Protein AF-A0A2N0D9D1-F1 (afdb_monomer)

Mean predicted aligned error: 8.54 Å

Foldseek 3Di:
DDDDPVRADAEEDEAEDEPPDDQVVVVVVVCVCCCPVPVHNHYHYHYHYPVPPPPPPPPDD

pLDDT: mean 81.19, std 15.4, range [45.78, 96.25]

Radius of gyration: 13.94 Å; Cα contacts (8 Å, |Δi|>4): 66; chains: 1; bounding box: 34×11×38 Å

Organism: Rhizobium sullae (NCBI:txid50338)

Nearest PDB structures (foldseek):
  8xn1-assembly1_B  TM=7.717E-01  e=6.787E-02  Homo sapiens
  1wwj-assembly1_B  TM=3.664E-01  e=9.952E-01  Synechocystis sp.
  3k02-assembly1_A  TM=4.662E-01  e=3.437E+00  Streptomyces glaucescens
  6dtq-assembly4_D  TM=4.717E-01  e=3.682E+00  Thermotoga maritima MSB8

Structure (mmCIF, N/CA/C/O backbone):
data_AF-A0A2N0D9D1-F1
#
_entry.id   AF-A0A2N0D9D1-F1
#
loop_
_atom_site.group_PDB
_atom_site.id
_atom_site.type_symbol
_atom_site.label_atom_id
_atom_site.label_alt_id
_atom_site.label_comp_id
_atom_site.label_asym_id
_atom_site.label_entity_id
_atom_site.label_seq_id
_atom_site.pdbx_PDB_ins_code
_atom_site.Cartn_x
_atom_site.Cartn_y
_atom_site.Cartn_z
_atom_site.occupancy
_atom_site.B_iso_or_equiv
_atom_site.auth_seq_id
_atom_site.auth_comp_id
_atom_site.auth_asym_id
_atom_site.auth_atom_id
_atom_site.pdbx_PDB_model_num
ATOM 1 N N . MET A 1 1 ? 1.685 -2.146 12.504 1.00 74.06 1 MET A N 1
ATOM 2 C CA . MET A 1 1 ? 0.247 -1.971 12.795 1.00 74.06 1 MET A CA 1
ATOM 3 C C . MET A 1 1 ? 0.106 -1.714 14.281 1.00 74.06 1 MET A C 1
ATOM 5 O O . MET A 1 1 ? 0.760 -2.411 15.048 1.00 74.06 1 MET A O 1
ATOM 9 N N . TRP A 1 2 ? -0.683 -0.723 14.678 1.00 75.06 2 TRP A N 1
ATOM 10 C CA . TRP A 1 2 ? -0.976 -0.434 16.084 1.00 75.06 2 TRP A CA 1
ATOM 11 C C . TRP A 1 2 ? -2.415 0.072 16.226 1.00 75.06 2 TRP A C 1
ATOM 13 O O . TRP A 1 2 ? -2.993 0.560 15.255 1.00 75.06 2 TRP A O 1
ATOM 23 N N . SER A 1 3 ? -2.982 -0.062 17.424 1.00 77.38 3 SER A N 1
ATOM 24 C CA . SER A 1 3 ? -4.348 0.357 17.759 1.00 77.38 3 SER A CA 1
ATOM 25 C C . SER A 1 3 ? -4.314 1.330 18.931 1.00 77.38 3 SER A C 1
ATOM 27 O O . SER A 1 3 ? -3.550 1.122 19.874 1.00 77.38 3 SER A O 1
ATOM 29 N N . THR A 1 4 ? -5.144 2.371 18.885 1.00 72.56 4 THR A N 1
ATOM 30 C CA . THR A 1 4 ? -5.422 3.237 20.045 1.00 72.56 4 THR A CA 1
ATOM 31 C C . THR A 1 4 ? -6.731 2.820 20.723 1.00 72.56 4 THR A C 1
ATOM 33 O O . THR A 1 4 ? -7.500 2.036 20.168 1.00 72.56 4 THR A O 1
ATOM 36 N N . SER A 1 5 ? -7.003 3.336 21.922 1.00 72.81 5 SER A N 1
ATOM 37 C CA . SER A 1 5 ? -8.173 2.993 22.751 1.00 72.81 5 SER A CA 1
ATOM 38 C C . SER A 1 5 ? -9.534 3.328 22.115 1.00 72.81 5 SER A C 1
ATOM 40 O O . SER A 1 5 ? -10.560 2.899 22.630 1.00 72.81 5 S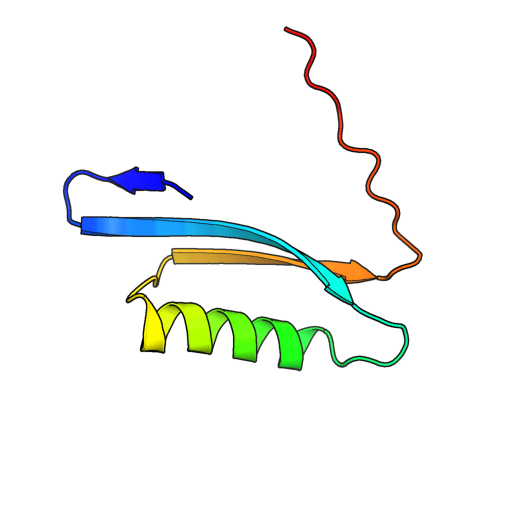ER A O 1
ATOM 42 N N . ASN A 1 6 ? -9.543 4.085 21.014 1.00 7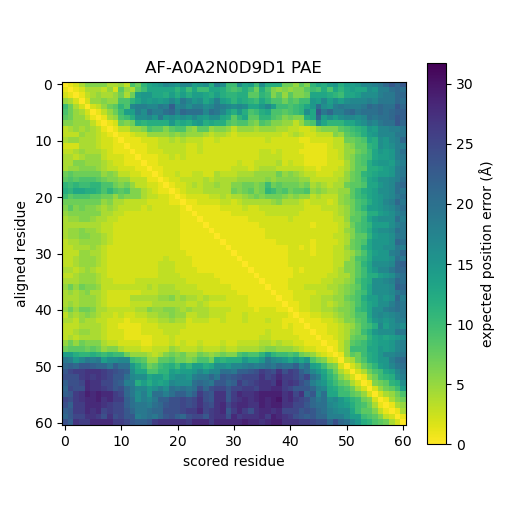1.44 6 ASN A N 1
ATOM 43 C CA . ASN A 1 6 ? -10.732 4.566 20.302 1.00 71.44 6 ASN A CA 1
ATOM 44 C C . ASN A 1 6 ? -11.054 3.771 19.018 1.00 71.44 6 ASN A C 1
ATOM 46 O O . ASN A 1 6 ? -11.690 4.310 18.118 1.00 71.44 6 ASN A O 1
ATOM 50 N N . ASP A 1 7 ? -10.608 2.516 18.918 1.00 65.31 7 ASP A N 1
ATOM 51 C CA . ASP A 1 7 ? -10.870 1.626 17.766 1.00 65.31 7 ASP A CA 1
ATOM 52 C C . ASP A 1 7 ? -10.245 2.101 16.432 1.00 65.31 7 ASP A C 1
ATOM 54 O O . ASP A 1 7 ? -10.513 1.563 15.360 1.00 65.31 7 ASP A O 1
ATOM 58 N N . GLU A 1 8 ? -9.352 3.096 16.482 1.00 75.00 8 GLU A N 1
ATOM 59 C CA . GLU A 1 8 ? -8.560 3.516 15.326 1.00 75.00 8 GLU A CA 1
ATOM 60 C C . GLU A 1 8 ? -7.308 2.642 15.180 1.00 75.00 8 GLU A C 1
ATOM 62 O O . GLU A 1 8 ? -6.400 2.649 16.022 1.00 75.00 8 GLU A O 1
ATOM 67 N N . ILE A 1 9 ? -7.245 1.922 14.059 1.00 85.31 9 ILE A N 1
ATOM 68 C CA . ILE A 1 9 ? -6.086 1.132 13.643 1.00 85.31 9 ILE A CA 1
ATOM 69 C C . ILE A 1 9 ? -5.246 1.953 12.669 1.00 85.31 9 ILE A C 1
ATOM 71 O O . ILE A 1 9 ? -5.751 2.500 11.687 1.00 85.31 9 ILE A O 1
ATOM 75 N N . SER A 1 10 ? -3.940 1.986 12.924 1.00 87.12 10 SER A N 1
ATOM 76 C CA . SER A 1 10 ? -2.949 2.548 12.011 1.00 87.12 10 SER A CA 1
ATOM 77 C C . SER A 1 10 ? -2.060 1.460 11.412 1.00 87.12 10 SER A C 1
ATOM 79 O O . SER A 1 10 ? -1.626 0.520 12.096 1.00 87.12 10 SER A O 1
ATOM 81 N N . PHE A 1 11 ? -1.754 1.592 10.124 1.00 89.62 11 PHE A N 1
ATOM 82 C CA . PHE A 1 11 ? -0.984 0.615 9.362 1.00 89.62 11 PHE A CA 1
ATOM 83 C C . PHE A 1 11 ? 0.128 1.276 8.547 1.00 89.62 11 PHE A C 1
ATOM 85 O O . PHE A 1 11 ? -0.130 2.107 7.684 1.00 89.62 11 PHE A O 1
ATOM 92 N N . THR A 1 12 ? 1.368 0.849 8.779 1.00 92.62 12 THR A N 1
ATOM 93 C CA . THR A 1 12 ? 2.532 1.273 7.994 1.00 92.62 12 THR A CA 1
ATOM 94 C C . THR A 1 12 ? 3.194 0.047 7.390 1.00 92.62 12 THR A C 1
ATOM 96 O O . THR A 1 12 ? 3.431 -0.924 8.113 1.00 92.62 12 THR A O 1
ATOM 99 N N . ALA A 1 13 ? 3.480 0.090 6.091 1.00 90.25 13 ALA A N 1
ATOM 100 C CA . ALA A 1 13 ? 4.149 -0.992 5.376 1.00 90.25 13 ALA A CA 1
ATOM 101 C C . ALA A 1 13 ? 5.000 -0.470 4.214 1.00 90.25 13 ALA A C 1
ATOM 103 O O . ALA A 1 13 ? 4.707 0.581 3.638 1.00 90.25 13 ALA A O 1
ATOM 104 N N . HIS A 1 14 ? 6.034 -1.238 3.870 1.00 92.31 14 HIS A N 1
ATOM 105 C CA . HIS A 1 14 ? 6.838 -1.054 2.666 1.00 92.31 14 HIS A CA 1
ATOM 106 C C . HIS A 1 14 ? 6.449 -2.134 1.657 1.00 92.31 14 HIS A C 1
ATOM 108 O O . HIS A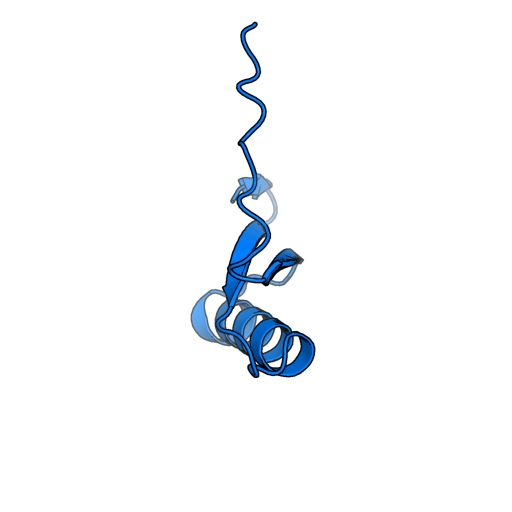 1 14 ? 6.249 -3.292 2.030 1.00 92.31 14 HIS A O 1
ATOM 114 N N . VAL A 1 15 ? 6.298 -1.751 0.394 1.00 90.56 15 VAL A N 1
ATOM 115 C CA . VAL A 1 15 ? 5.837 -2.633 -0.678 1.00 90.56 15 VAL A CA 1
ATOM 116 C C . VAL A 1 15 ? 6.775 -2.498 -1.861 1.00 90.56 15 VAL A C 1
ATOM 118 O O . VAL A 1 15 ? 6.861 -1.436 -2.472 1.00 90.56 15 VAL A O 1
ATOM 121 N N . THR A 1 16 ? 7.449 -3.588 -2.203 1.00 91.81 16 THR A N 1
ATOM 122 C CA . THR A 1 16 ? 8.308 -3.658 -3.384 1.00 91.81 16 THR A CA 1
ATOM 123 C C . THR A 1 16 ? 7.475 -4.026 -4.605 1.00 91.81 16 THR A C 1
ATOM 125 O O . THR A 1 16 ? 6.730 -5.008 -4.574 1.00 91.81 16 THR A O 1
ATOM 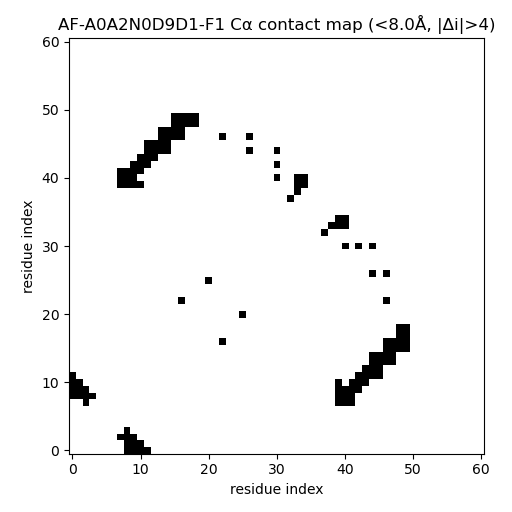128 N N . LEU A 1 17 ? 7.599 -3.250 -5.680 1.00 89.00 17 LEU A N 1
ATOM 129 C CA . LEU A 1 17 ? 6.944 -3.531 -6.958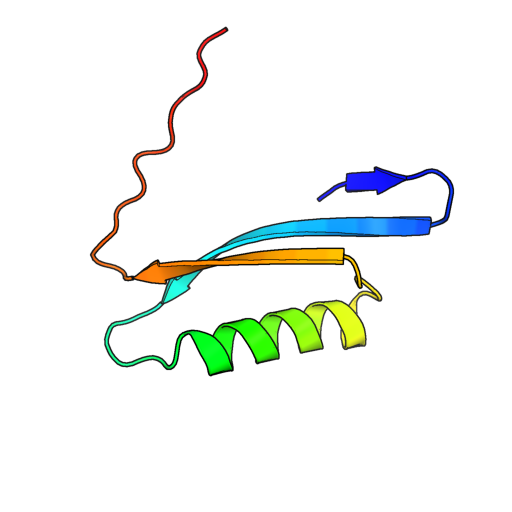 1.00 89.00 17 LEU A CA 1
ATOM 130 C C . LEU A 1 17 ? 7.941 -3.953 -8.023 1.00 89.00 17 LEU A C 1
ATOM 132 O O . LEU A 1 17 ? 9.121 -3.587 -7.981 1.00 89.00 17 LEU A O 1
ATOM 136 N N . LYS A 1 18 ? 7.428 -4.686 -9.011 1.00 85.81 18 LYS A N 1
ATOM 137 C CA . LYS A 1 18 ? 8.215 -5.079 -10.171 1.00 85.81 18 LYS A CA 1
ATOM 138 C C . LYS A 1 18 ? 8.442 -3.872 -11.085 1.00 85.81 18 LYS A C 1
ATOM 140 O O . LYS A 1 18 ? 7.626 -2.943 -11.115 1.00 85.81 18 LYS A O 1
ATOM 145 N N . PRO A 1 19 ? 9.527 -3.875 -11.875 1.00 81.69 19 PRO A N 1
ATOM 146 C CA . PRO A 1 19 ? 9.738 -2.860 -12.896 1.00 81.69 19 PRO A CA 1
ATOM 147 C C . PRO A 1 19 ? 8.548 -2.784 -13.863 1.00 81.69 19 PRO A C 1
ATOM 149 O O . PRO A 1 19 ? 8.127 -3.797 -14.417 1.00 81.69 19 PRO A O 1
ATOM 152 N N . GLY A 1 20 ? 8.030 -1.574 -14.081 1.00 83.50 20 GLY A N 1
ATOM 153 C CA . GLY A 1 20 ? 6.898 -1.321 -14.979 1.00 83.50 20 GLY A CA 1
ATOM 154 C C . GLY A 1 20 ? 5.526 -1.253 -14.300 1.00 83.50 20 GLY A C 1
ATOM 155 O O . GLY A 1 20 ? 4.574 -0.831 -14.954 1.00 83.50 20 GLY A O 1
ATOM 156 N N . ASP A 1 21 ? 5.418 -1.588 -13.011 1.00 86.38 21 ASP A N 1
ATOM 157 C CA . ASP A 1 21 ? 4.172 -1.421 -12.257 1.00 86.38 21 ASP A CA 1
ATOM 158 C C . ASP A 1 21 ? 3.896 0.060 -11.931 1.00 86.38 21 ASP A C 1
ATOM 160 O O . ASP A 1 21 ? 4.791 0.827 -11.555 1.00 86.38 21 ASP A O 1
ATOM 164 N N . ASP A 1 22 ? 2.626 0.467 -12.016 1.00 90.06 22 ASP A N 1
ATOM 165 C CA . ASP A 1 22 ? 2.193 1.802 -11.595 1.00 90.06 22 ASP A CA 1
ATOM 166 C C . ASP A 1 22 ? 2.140 1.882 -10.063 1.00 90.06 22 ASP A C 1
ATOM 168 O O . ASP A 1 22 ? 1.183 1.464 -9.402 1.00 90.06 22 ASP A O 1
ATOM 172 N N . ARG A 1 23 ? 3.190 2.481 -9.502 1.00 90.38 23 ARG A N 1
ATOM 173 C CA . ARG A 1 23 ? 3.376 2.705 -8.063 1.00 90.38 23 ARG A CA 1
ATOM 174 C C . ARG A 1 23 ? 2.184 3.405 -7.412 1.00 90.38 23 ARG A C 1
ATOM 176 O O . ARG A 1 23 ? 1.816 3.068 -6.287 1.00 90.38 23 ARG A O 1
ATOM 183 N N . ALA A 1 24 ? 1.577 4.375 -8.095 1.00 90.44 24 ALA A N 1
ATOM 184 C CA . ALA A 1 24 ? 0.450 5.124 -7.557 1.00 90.44 24 ALA A CA 1
ATOM 185 C C . ALA A 1 24 ? -0.839 4.297 -7.599 1.00 90.44 24 ALA A C 1
ATOM 187 O O . ALA A 1 24 ? -1.605 4.324 -6.633 1.00 90.44 24 ALA A O 1
ATOM 188 N N . ALA A 1 25 ? -1.064 3.545 -8.678 1.00 93.56 25 ALA A N 1
ATOM 189 C CA . ALA A 1 25 ? -2.220 2.661 -8.794 1.00 93.56 25 ALA A CA 1
ATOM 190 C C . ALA A 1 25 ? -2.183 1.546 -7.742 1.00 93.56 25 ALA A C 1
ATOM 192 O O . ALA A 1 25 ? -3.169 1.340 -7.034 1.00 93.56 25 ALA A O 1
ATOM 193 N N . VAL A 1 26 ? -1.032 0.887 -7.570 1.00 93.25 26 VAL A N 1
ATOM 194 C CA . VAL A 1 26 ? -0.881 -0.184 -6.576 1.00 93.25 26 VAL A CA 1
ATOM 195 C C . VAL A 1 26 ? -1.053 0.354 -5.159 1.00 93.25 26 VAL A C 1
ATOM 197 O O . VAL A 1 26 ? -1.801 -0.227 -4.375 1.00 93.25 26 VAL A O 1
ATOM 200 N N . ARG A 1 27 ? -0.441 1.501 -4.832 1.00 93.62 27 ARG A N 1
ATOM 201 C CA . ARG A 1 27 ? -0.644 2.146 -3.528 1.00 93.62 27 ARG A CA 1
ATOM 202 C C . ARG A 1 27 ? -2.127 2.405 -3.245 1.00 93.62 27 ARG A C 1
ATOM 204 O O . ARG A 1 27 ? -2.597 2.084 -2.158 1.00 93.62 27 ARG A O 1
ATOM 211 N N . ARG A 1 28 ? -2.862 2.965 -4.212 1.00 94.69 28 ARG A N 1
ATOM 212 C CA . ARG A 1 28 ? -4.294 3.269 -4.056 1.00 94.69 28 ARG A CA 1
ATOM 213 C C . ARG A 1 28 ? -5.133 2.014 -3.857 1.00 94.69 28 ARG A C 1
ATOM 215 O O . ARG A 1 28 ? -6.042 2.027 -3.034 1.00 94.69 28 ARG A O 1
ATOM 222 N N . GLU A 1 29 ? -4.831 0.940 -4.581 1.00 96.25 29 GLU A N 1
ATOM 223 C CA . GLU A 1 29 ? -5.562 -0.318 -4.417 1.00 96.25 29 GLU A CA 1
ATOM 224 C C . GLU A 1 29 ? -5.293 -0.944 -3.042 1.00 96.25 29 GLU A C 1
ATOM 226 O O . GLU A 1 29 ? -6.215 -1.446 -2.404 1.00 96.25 29 GLU A O 1
ATOM 231 N N . ILE A 1 30 ? -4.064 -0.838 -2.525 1.00 94.62 30 ILE A N 1
ATOM 232 C CA . ILE A 1 30 ? -3.732 -1.275 -1.162 1.00 94.62 30 ILE A CA 1
ATOM 233 C C . ILE A 1 30 ? -4.520 -0.468 -0.123 1.00 94.62 30 ILE A C 1
ATOM 235 O O . ILE A 1 30 ? -5.164 -1.061 0.741 1.00 94.62 30 ILE A O 1
ATOM 239 N N . GLU A 1 31 ? -4.517 0.866 -0.215 1.00 94.00 31 GLU A N 1
ATOM 240 C CA . GLU A 1 31 ? -5.286 1.742 0.686 1.00 94.00 31 GLU A CA 1
ATOM 241 C C . GLU A 1 31 ? -6.791 1.415 0.633 1.00 94.00 31 GLU A C 1
ATOM 243 O O . GLU A 1 31 ? -7.460 1.332 1.666 1.00 94.00 31 GLU A O 1
ATOM 248 N N . LYS A 1 32 ? -7.320 1.145 -0.565 1.00 96.12 32 LYS A N 1
ATOM 249 C CA . LYS A 1 32 ? -8.711 0.734 -0.764 1.00 96.12 32 LYS A CA 1
ATOM 250 C C . LYS A 1 32 ? -9.015 -0.605 -0.095 1.00 96.12 32 LYS A C 1
ATOM 252 O O . LYS A 1 32 ? -9.996 -0.695 0.636 1.00 96.12 32 LYS A O 1
ATOM 257 N N . VAL A 1 33 ? -8.184 -1.628 -0.291 1.00 96.19 33 VAL A N 1
ATOM 258 C CA . VAL A 1 33 ? -8.373 -2.947 0.336 1.00 96.19 33 VAL A CA 1
ATOM 259 C C . VAL A 1 33 ? -8.297 -2.850 1.860 1.00 96.19 33 VAL A C 1
ATOM 261 O O . VAL A 1 33 ? -9.126 -3.451 2.546 1.00 96.19 33 VAL A O 1
ATOM 264 N N . LEU A 1 34 ? -7.346 -2.080 2.397 1.00 93.81 34 LEU A N 1
ATOM 265 C CA . LEU A 1 34 ? -7.209 -1.845 3.838 1.00 93.81 34 LEU A CA 1
ATOM 266 C C . LEU A 1 34 ? -8.465 -1.195 4.428 1.00 93.81 34 LEU A C 1
ATOM 268 O O . LEU A 1 34 ? -8.961 -1.632 5.468 1.00 93.81 34 LEU A O 1
ATOM 272 N N . LYS A 1 35 ? -9.039 -0.226 3.715 1.00 92.44 35 LYS A N 1
ATOM 273 C CA . LYS A 1 35 ? -10.298 0.407 4.101 1.00 92.44 35 LYS A CA 1
ATOM 274 C C . LYS A 1 35 ? -11.487 -0.549 3.994 1.00 92.44 35 LYS A C 1
ATOM 276 O O . LYS A 1 35 ? -12.225 -0.717 4.956 1.00 92.44 35 LYS A O 1
ATOM 281 N N . GLU A 1 36 ? -11.695 -1.157 2.829 1.00 95.88 36 GLU A N 1
ATOM 282 C CA . GLU A 1 36 ? -12.911 -1.919 2.518 1.00 95.88 36 GLU A CA 1
ATOM 283 C C . GLU A 1 36 ? -12.989 -3.249 3.269 1.00 95.88 36 GLU A C 1
ATOM 285 O O . GLU A 1 36 ? -14.077 -3.667 3.655 1.00 95.88 36 GLU A O 1
ATOM 290 N N . ARG A 1 37 ? -11.852 -3.922 3.480 1.00 95.00 37 ARG A N 1
ATOM 291 C CA . ARG A 1 37 ? -11.831 -5.248 4.116 1.00 95.00 37 ARG A CA 1
ATOM 292 C C . ARG A 1 37 ? -11.529 -5.213 5.604 1.00 95.00 37 ARG A C 1
ATOM 294 O O . ARG A 1 37 ? -11.940 -6.129 6.309 1.00 95.00 37 ARG A O 1
ATOM 301 N N . PHE A 1 38 ? -10.798 -4.201 6.067 1.00 89.31 38 PHE A N 1
ATOM 302 C CA . PHE A 1 38 ? -10.290 -4.161 7.438 1.00 89.31 38 PHE A CA 1
ATOM 303 C C . PHE A 1 38 ? -10.705 -2.903 8.209 1.00 89.31 38 PHE A C 1
ATOM 305 O O . PHE A 1 38 ? -10.393 -2.808 9.390 1.00 89.31 38 PHE A O 1
ATOM 312 N N . GLY A 1 39 ? -11.392 -1.941 7.578 1.00 90.00 39 GLY A N 1
ATOM 313 C CA . GLY A 1 39 ? -11.785 -0.688 8.232 1.00 90.00 39 GLY A CA 1
ATOM 314 C C . GLY A 1 39 ? -10.598 0.196 8.634 1.00 90.00 39 GLY A C 1
ATOM 315 O O . GLY A 1 39 ? -10.738 1.071 9.481 1.00 90.00 39 GLY A O 1
ATOM 316 N N . ILE A 1 40 ? -9.413 -0.029 8.057 1.00 90.44 40 ILE A N 1
ATOM 317 C CA . ILE A 1 40 ? -8.201 0.714 8.412 1.00 90.44 40 ILE A CA 1
ATOM 318 C C . ILE A 1 40 ? -8.148 1.987 7.569 1.00 90.44 40 ILE A C 1
ATOM 320 O O . ILE A 1 40 ? -8.009 1.933 6.348 1.00 90.44 40 ILE A O 1
ATOM 324 N N . HIS A 1 41 ? -8.245 3.137 8.233 1.00 87.81 41 HIS A N 1
ATOM 325 C CA . HIS A 1 41 ? -8.268 4.451 7.582 1.00 87.81 41 HIS A CA 1
ATOM 326 C C . HIS A 1 41 ? -6.930 5.192 7.644 1.00 87.81 41 HIS A C 1
ATOM 328 O O . HIS A 1 41 ? -6.631 5.991 6.759 1.00 87.81 41 HIS A O 1
ATOM 334 N N . HIS A 1 42 ? -6.115 4.921 8.665 1.00 90.06 42 HIS A N 1
ATOM 335 C CA . HIS A 1 42 ? -4.827 5.583 8.865 1.00 90.06 42 HIS A CA 1
ATOM 336 C C . HIS A 1 42 ? -3.705 4.700 8.339 1.00 90.06 42 HIS A C 1
ATOM 338 O O . HIS A 1 42 ? -3.224 3.798 9.024 1.00 90.06 42 HIS A O 1
ATOM 344 N N . THR A 1 43 ? -3.302 4.932 7.092 1.00 92.06 43 THR A N 1
ATOM 345 C CA . THR A 1 43 ? -2.314 4.092 6.411 1.00 92.06 43 THR A CA 1
ATOM 346 C C . THR A 1 43 ? -1.156 4.903 5.842 1.00 92.06 43 THR A C 1
ATOM 348 O O . THR A 1 43 ? -1.381 5.890 5.145 1.00 92.06 43 THR A O 1
ATOM 351 N N . THR A 1 44 ? 0.073 4.428 6.040 1.00 93.50 44 THR A N 1
ATOM 352 C CA . THR A 1 44 ? 1.280 4.937 5.376 1.00 93.50 44 THR A CA 1
ATOM 353 C C . THR A 1 44 ? 1.905 3.809 4.560 1.00 93.50 44 THR A C 1
ATOM 355 O O . THR A 1 44 ? 2.466 2.870 5.123 1.00 93.50 44 THR A O 1
ATOM 358 N N . ILE A 1 45 ? 1.805 3.883 3.232 1.00 93.62 45 ILE A N 1
ATOM 359 C CA . ILE A 1 45 ? 2.346 2.862 2.325 1.00 93.62 45 ILE A CA 1
ATOM 360 C C . ILE A 1 45 ? 3.525 3.448 1.551 1.00 93.62 45 ILE A C 1
ATOM 362 O O . ILE A 1 45 ? 3.342 4.311 0.687 1.00 93.62 45 ILE A O 1
ATOM 366 N N . GLN A 1 46 ? 4.728 2.970 1.861 1.00 92.38 46 GLN A N 1
ATOM 367 C CA . GLN A 1 46 ? 5.927 3.279 1.092 1.00 92.38 46 GLN A CA 1
ATOM 368 C C . GLN A 1 46 ? 6.071 2.249 -0.021 1.00 92.38 46 GLN A C 1
ATOM 370 O O . GLN A 1 46 ? 6.148 1.052 0.232 1.00 92.38 46 GLN A O 1
ATOM 375 N N . VAL A 1 47 ? 6.080 2.716 -1.263 1.00 91.62 47 VAL A N 1
ATOM 376 C CA . VAL A 1 47 ? 6.323 1.854 -2.418 1.00 91.62 47 VAL A CA 1
ATOM 377 C C . VAL A 1 47 ? 7.800 1.955 -2.772 1.00 91.62 47 VAL A C 1
ATOM 379 O O . VAL A 1 47 ? 8.336 3.056 -2.843 1.00 91.62 47 VAL A O 1
ATOM 382 N N . GLU A 1 48 ? 8.456 0.833 -3.014 1.00 86.62 48 GLU A N 1
ATOM 383 C CA . GLU A 1 48 ? 9.882 0.719 -3.345 1.00 86.62 48 GLU A CA 1
ATOM 384 C C . GLU A 1 48 ? 10.012 -0.049 -4.664 1.00 86.62 48 GLU A C 1
ATOM 386 O O . GLU A 1 48 ? 9.135 -0.837 -5.027 1.00 86.62 48 GLU A O 1
ATOM 391 N N . SER A 1 49 ? 11.041 0.250 -5.451 1.00 80.56 49 SER A N 1
ATOM 392 C CA . SER A 1 49 ? 11.309 -0.520 -6.677 1.00 80.56 49 SER A CA 1
ATOM 393 C C . SER A 1 49 ? 12.210 -1.708 -6.344 1.00 80.56 49 SER A C 1
ATOM 395 O O . SER A 1 49 ? 13.017 -1.610 -5.432 1.00 80.56 49 SER A O 1
ATOM 397 N N . GLU A 1 50 ? 12.142 -2.810 -7.094 1.00 68.62 50 GLU A N 1
ATOM 398 C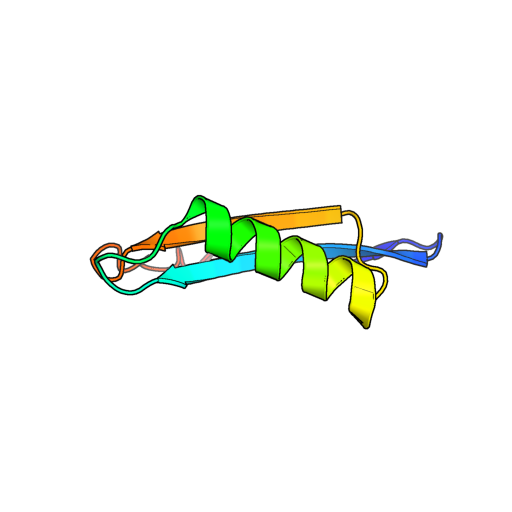 CA . GLU A 1 50 ? 12.976 -4.013 -6.863 1.00 68.62 50 GLU A CA 1
ATOM 399 C C . GLU A 1 50 ? 14.503 -3.745 -6.870 1.00 68.62 50 GLU A C 1
ATOM 401 O O . GLU A 1 50 ? 15.276 -4.535 -6.341 1.00 68.62 50 GLU A O 1
ATOM 406 N N . ALA A 1 51 ? 14.946 -2.604 -7.417 1.00 61.12 51 ALA A N 1
ATOM 407 C CA . ALA A 1 51 ? 16.339 -2.143 -7.369 1.00 61.12 51 ALA A CA 1
ATOM 408 C C . ALA A 1 51 ? 16.733 -1.440 -6.051 1.00 61.12 51 ALA A C 1
ATOM 410 O O . ALA A 1 51 ? 17.914 -1.194 -5.812 1.00 61.12 51 ALA A O 1
ATOM 411 N N . GLU A 1 52 ? 15.765 -1.099 -5.204 1.00 55.50 52 GLU A N 1
ATOM 412 C CA . GLU A 1 52 ? 15.971 -0.489 -3.893 1.00 55.50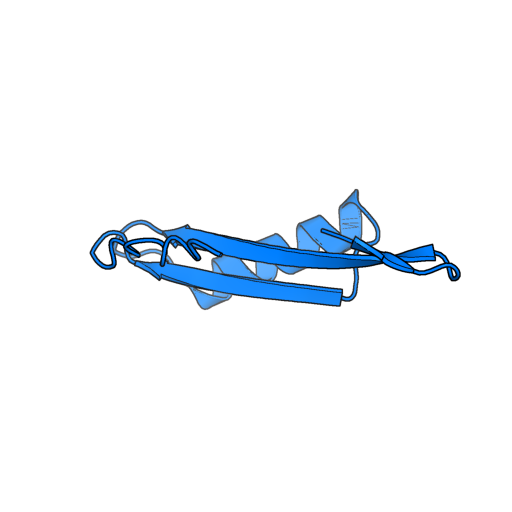 52 GLU A CA 1
ATOM 413 C C . GLU A 1 52 ? 15.909 -1.594 -2.837 1.00 55.50 52 GLU A C 1
ATOM 415 O O . GLU A 1 52 ? 14.907 -1.778 -2.150 1.00 55.50 52 GLU A O 1
ATOM 420 N N . THR A 1 53 ? 16.990 -2.366 -2.711 1.00 53.06 53 THR A N 1
ATOM 421 C CA . THR A 1 53 ? 17.192 -3.209 -1.530 1.00 53.06 53 THR A CA 1
ATOM 422 C C . THR A 1 53 ? 17.295 -2.280 -0.323 1.00 53.06 53 THR A C 1
ATOM 424 O O . THR A 1 53 ? 18.341 -1.679 -0.083 1.00 53.06 53 THR A O 1
ATOM 427 N N . HIS A 1 54 ? 16.203 -2.116 0.423 1.00 51.25 54 HIS A N 1
ATOM 428 C CA . HIS A 1 54 ? 16.235 -1.407 1.694 1.00 51.25 54 HIS A CA 1
ATOM 429 C C . HIS A 1 54 ? 17.006 -2.283 2.689 1.00 51.25 54 HIS A C 1
ATOM 431 O O . HIS A 1 54 ? 16.461 -3.228 3.264 1.00 51.25 54 HIS A O 1
ATOM 437 N N . GLU A 1 55 ? 18.301 -2.010 2.858 1.00 51.91 55 GLU A N 1
ATOM 438 C CA . GLU A 1 55 ? 19.084 -2.542 3.969 1.00 51.91 55 GLU A CA 1
ATOM 439 C C . GLU A 1 55 ? 18.464 -1.992 5.252 1.00 51.91 55 GLU A C 1
ATOM 441 O O . GLU A 1 55 ? 18.701 -0.849 5.640 1.00 51.91 55 GLU A O 1
ATOM 446 N N . GLY A 1 56 ? 17.570 -2.776 5.858 1.00 52.66 56 GLY A N 1
ATOM 447 C CA . GLY A 1 56 ? 16.906 -2.406 7.096 1.00 52.66 56 GLY A CA 1
ATOM 448 C C . GLY A 1 56 ? 17.956 -1.979 8.109 1.00 52.66 56 GLY A C 1
ATOM 449 O O . GLY A 1 56 ? 18.795 -2.787 8.506 1.00 52.66 56 GLY A O 1
ATOM 450 N N . ALA A 1 57 ? 17.921 -0.708 8.512 1.00 52.09 57 ALA A N 1
ATOM 451 C CA . ALA A 1 57 ? 18.723 -0.229 9.620 1.00 52.09 57 ALA A CA 1
ATOM 452 C C . ALA A 1 57 ? 18.353 -1.073 10.844 1.00 52.09 57 ALA A C 1
ATOM 454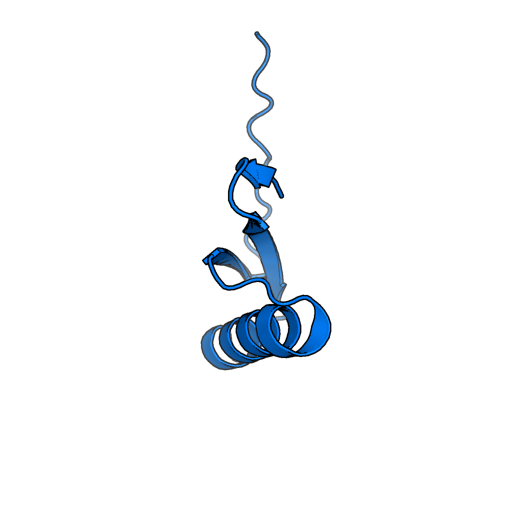 O O . ALA A 1 57 ? 17.288 -0.911 11.446 1.00 52.09 57 ALA A O 1
ATOM 455 N N . ILE A 1 58 ? 19.220 -2.028 11.175 1.00 51.09 58 ILE A N 1
ATOM 456 C CA . ILE A 1 58 ? 19.157 -2.773 12.421 1.00 51.09 58 ILE A CA 1
ATOM 457 C C . ILE A 1 58 ? 19.425 -1.741 13.514 1.00 51.09 58 ILE A C 1
ATOM 459 O O . ILE A 1 58 ?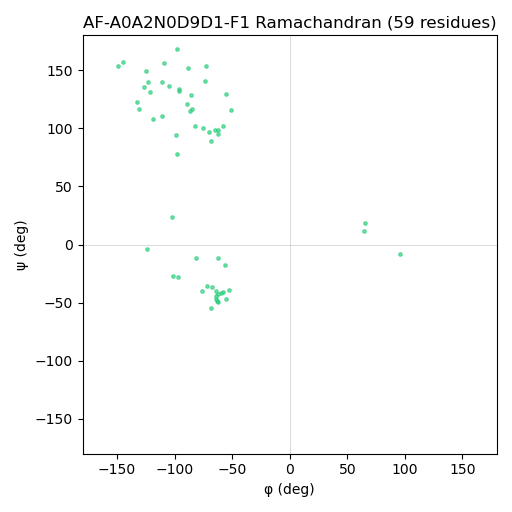 20.572 -1.381 13.774 1.00 51.09 58 ILE A O 1
ATOM 463 N N . PHE A 1 59 ? 18.366 -1.234 14.141 1.00 45.78 59 PHE A N 1
ATOM 464 C CA . PHE A 1 59 ? 18.490 -0.467 15.373 1.00 45.78 59 PHE A CA 1
ATOM 465 C C . PHE A 1 59 ? 18.939 -1.426 16.479 1.00 45.78 59 PHE A C 1
ATOM 467 O O . PHE A 1 59 ? 18.130 -2.047 17.166 1.00 45.78 59 PHE A O 1
ATOM 474 N N . HIS A 1 60 ? 20.253 -1.578 16.628 1.00 49.75 60 HIS A N 1
ATOM 475 C CA . HIS A 1 60 ? 20.840 -2.169 17.819 1.00 49.75 60 HIS A CA 1
ATOM 476 C C . HIS A 1 60 ? 20.933 -1.085 18.903 1.00 49.75 60 HIS A C 1
ATOM 478 O O . HIS A 1 60 ? 21.845 -0.268 18.873 1.00 49.75 60 HIS A O 1
ATOM 484 N N . ARG A 1 61 ? 19.976 -1.165 19.838 1.00 51.91 61 ARG A N 1
ATOM 485 C CA . ARG A 1 61 ? 19.922 -0.615 21.208 1.00 51.91 61 ARG A CA 1
ATOM 486 C C . ARG A 1 61 ? 20.068 0.894 21.421 1.00 51.91 61 ARG A C 1
ATOM 488 O O . ARG A 1 61 ? 21.185 1.425 21.275 1.00 51.91 61 ARG A O 1
#

Sequence (61 aa):
MWSTSNDEISFTAHVTLKPGDDRAAVRREIEKVLKERFGIHHTTIQVESEAETHEGAIFHR

Solvent-accessible surface area (backbone atoms only — not comparable to full-atom values): 3915 Å² total; per-residue (Å²): 106,53,73,52,99,80,81,50,41,37,41,64,50,79,44,76,40,62,92,89,60,59,64,67,60,53,52,50,52,50,53,46,48,38,33,75,76,66,68,35,78,48,70,48,77,47,76,41,49,73,87,59,76,75,78,73,80,78,83,78,128

InterPro domains:
  IPR027470 Cation efflux protein, cytoplasmic domain [PF16916] (2-49)

Secondary structure (DSSP, 8-state):
-EE-TTS-EEEEEEEEE-TT--HHHHHHHHHHHHHHHH---EEEEEEEETT----------